Protein AF-A0A968KI40-F1 (afdb_monomer_lite)

Secondary structure (DSSP, 8-state):
-EEE--S-TT--GGGS-HHHHHHHHHHHHHHHHHHTTSTT--EEEEE---SGGGT---SS-EEEEEEESS--HHHHHHHHHHHHHHHHHSS---

Radius of gyration: 16.73 Å; chains: 1; bounding box: 36×30×42 Å

pLDDT: mean 94.38, std 3.91, range [81.31, 98.5]

Foldseek 3Di:
DKAALDPDFVDELVRDDPVSVVVSVVVVVVVCVVLVPDPQFDDKDKAFQADVVSVPPDSGYMIDIDTHSDDDPVVVVVVVVQVVCCVVPVDGPD

Structure (mmCIF, N/CA/C/O backbone):
data_AF-A0A968KI40-F1
#
_entry.id   AF-A0A968KI40-F1
#
loop_
_atom_site.group_PDB
_atom_site.id
_atom_site.type_symbol
_atom_site.label_atom_id
_atom_site.label_alt_id
_atom_site.label_comp_id
_atom_site.label_asym_id
_atom_site.label_entity_id
_atom_site.label_seq_id
_atom_site.pdbx_PDB_ins_code
_atom_site.Cartn_x
_atom_site.Cartn_y
_atom_site.Cartn_z
_atom_site.occupancy
_atom_site.B_iso_or_equiv
_atom_site.auth_seq_id
_atom_site.auth_comp_id
_atom_site.auth_asym_id
_atom_site.auth_atom_id
_atom_site.pdbx_PDB_model_num
ATOM 1 N N . GLU A 1 1 ? -2.889 -11.415 -4.375 1.00 94.12 1 GLU A N 1
ATOM 2 C CA . GLU A 1 1 ? -2.745 -11.065 -5.804 1.00 94.12 1 GLU A CA 1
ATOM 3 C C . GLU A 1 1 ? -1.430 -10.348 -6.034 1.00 94.12 1 GLU A C 1
ATOM 5 O O . GLU A 1 1 ? -0.893 -9.760 -5.098 1.00 94.12 1 GLU A O 1
ATOM 10 N N . VAL A 1 2 ? -0.928 -10.409 -7.264 1.00 95.00 2 VAL A N 1
ATOM 11 C CA . VAL A 1 2 ? 0.249 -9.664 -7.720 1.00 95.00 2 VAL A CA 1
ATOM 12 C C . VAL A 1 2 ? -0.223 -8.677 -8.781 1.00 95.00 2 VAL A C 1
ATOM 14 O O . VAL A 1 2 ? -0.967 -9.059 -9.682 1.00 95.00 2 VAL A O 1
ATOM 17 N N . ILE A 1 3 ? 0.188 -7.419 -8.657 1.00 94.44 3 ILE A N 1
ATOM 18 C CA . ILE A 1 3 ? -0.137 -6.339 -9.585 1.00 94.44 3 ILE A CA 1
ATOM 19 C C . ILE A 1 3 ? 1.160 -5.935 -10.275 1.00 94.44 3 ILE A C 1
ATOM 21 O O . ILE A 1 3 ? 2.077 -5.435 -9.626 1.00 94.44 3 ILE A O 1
ATOM 25 N N . ILE A 1 4 ? 1.237 -6.168 -11.581 1.00 93.94 4 ILE A N 1
ATOM 26 C CA . ILE A 1 4 ? 2.382 -5.761 -12.397 1.00 93.94 4 ILE A CA 1
ATOM 27 C C . ILE A 1 4 ? 2.278 -4.262 -12.682 1.00 93.94 4 ILE A C 1
ATOM 29 O O . ILE A 1 4 ? 1.216 -3.781 -13.076 1.00 93.94 4 ILE A O 1
ATOM 33 N N . GLU A 1 5 ? 3.360 -3.524 -12.445 1.00 94.06 5 GLU A N 1
ATOM 34 C CA . GLU A 1 5 ? 3.347 -2.053 -12.490 1.00 94.06 5 GLU A CA 1
ATOM 35 C C . GLU A 1 5 ? 3.597 -1.509 -13.892 1.00 94.06 5 GLU A C 1
ATOM 37 O O . GLU A 1 5 ? 3.061 -0.472 -14.280 1.00 94.06 5 GLU A O 1
ATOM 42 N N . THR A 1 6 ? 4.407 -2.224 -14.663 1.00 92.81 6 THR A N 1
ATOM 43 C CA . THR A 1 6 ? 4.811 -1.837 -16.008 1.00 92.81 6 THR A CA 1
ATOM 44 C C . THR A 1 6 ? 5.109 -3.086 -16.840 1.00 92.81 6 THR A C 1
ATOM 46 O O . THR A 1 6 ? 5.572 -4.081 -16.292 1.00 92.81 6 THR A O 1
ATOM 49 N N . PRO A 1 7 ? 4.860 -3.076 -18.163 1.00 92.06 7 PRO A N 1
ATOM 50 C CA . PRO A 1 7 ? 5.360 -4.127 -19.045 1.00 92.06 7 PRO A CA 1
ATOM 51 C C . PRO A 1 7 ? 6.886 -4.055 -19.263 1.00 92.06 7 PRO A C 1
ATOM 53 O O . PRO A 1 7 ? 7.484 -5.037 -19.702 1.00 92.06 7 PRO A O 1
ATOM 56 N N . GLU A 1 8 ? 7.533 -2.918 -18.985 1.00 93.00 8 GLU A N 1
ATOM 57 C CA . GLU A 1 8 ? 8.971 -2.729 -19.167 1.00 93.00 8 GLU A CA 1
ATOM 58 C C . GL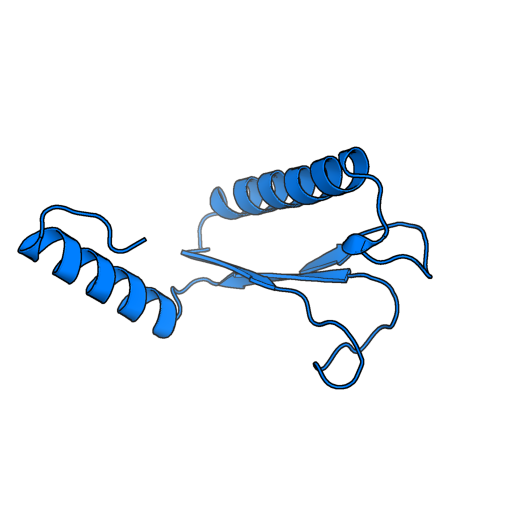U A 1 8 ? 9.760 -3.286 -17.975 1.00 93.00 8 GLU A C 1
ATOM 60 O O . GLU A 1 8 ? 9.714 -2.754 -16.872 1.00 93.00 8 GLU A O 1
ATOM 65 N N . HIS A 1 9 ? 10.554 -4.334 -18.206 1.00 91.94 9 HIS A N 1
ATOM 66 C CA . HIS A 1 9 ? 11.313 -4.984 -17.137 1.00 91.94 9 HIS A CA 1
ATOM 67 C C . HIS A 1 9 ? 12.295 -4.101 -16.347 1.00 91.94 9 HIS A C 1
ATOM 69 O O . HIS A 1 9 ? 12.321 -4.244 -15.127 1.00 91.94 9 HIS A O 1
ATOM 75 N N . PRO A 1 10 ? 13.087 -3.209 -16.974 1.00 89.50 10 PRO A N 1
ATOM 76 C CA . PRO A 1 10 ? 14.073 -2.410 -16.249 1.00 89.50 10 PRO A CA 1
ATOM 77 C C . PRO A 1 10 ? 13.483 -1.146 -15.607 1.00 89.50 10 PRO A C 1
ATOM 79 O O . PRO A 1 10 ? 14.237 -0.362 -15.038 1.00 89.50 10 PRO A O 1
ATOM 82 N N . MET A 1 11 ? 12.176 -0.898 -15.751 1.00 89.50 11 MET A N 1
ATOM 83 C CA . MET A 1 11 ? 11.531 0.295 -15.209 1.00 89.50 11 MET A CA 1
ATOM 84 C C . MET A 1 11 ? 10.805 -0.008 -13.906 1.00 89.50 11 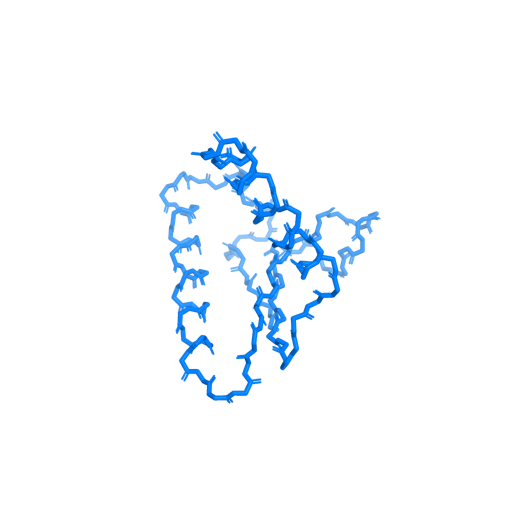MET A C 1
ATOM 86 O O . MET A 1 11 ? 10.239 -1.081 -13.709 1.00 89.50 11 MET A O 1
ATOM 90 N N . ASP A 1 12 ? 10.785 0.988 -13.033 1.00 90.44 12 ASP A N 1
ATOM 91 C CA . ASP A 1 12 ? 10.042 0.995 -11.787 1.00 90.44 12 ASP A CA 1
ATOM 92 C C . ASP A 1 12 ? 9.037 2.153 -11.766 1.00 90.44 12 ASP A C 1
ATOM 94 O O . ASP A 1 12 ? 9.050 3.037 -12.627 1.00 90.44 12 ASP A O 1
ATOM 98 N N . LEU A 1 13 ? 8.131 2.140 -10.784 1.00 89.19 13 LEU A N 1
ATOM 99 C CA . LEU A 1 13 ? 7.070 3.140 -10.685 1.00 89.19 13 LEU A CA 1
ATOM 100 C C . LEU A 1 13 ? 7.591 4.593 -10.705 1.00 89.19 13 LEU A C 1
ATOM 102 O O . LEU A 1 13 ? 7.018 5.384 -11.450 1.00 89.19 13 LEU A O 1
ATOM 106 N N . PRO A 1 14 ? 8.666 4.963 -9.971 1.00 90.06 14 PRO A N 1
ATOM 107 C CA . PRO A 1 14 ? 9.254 6.303 -10.045 1.00 90.06 14 PRO A CA 1
ATOM 108 C C . PRO A 1 14 ? 9.790 6.696 -11.428 1.00 90.06 14 PRO A C 1
ATOM 110 O O . PRO A 1 14 ? 9.776 7.881 -11.758 1.00 90.06 14 PRO A O 1
ATOM 113 N N . GLY A 1 15 ? 10.257 5.735 -12.231 1.00 90.38 15 GLY A N 1
ATOM 114 C CA . GLY A 1 15 ? 10.749 5.970 -13.590 1.00 90.38 15 GLY A CA 1
ATOM 115 C C . GLY A 1 15 ? 9.655 6.193 -14.641 1.00 90.38 15 GLY A C 1
ATOM 116 O O . GLY A 1 15 ? 9.955 6.615 -15.760 1.00 90.38 15 GLY A O 1
ATOM 117 N N . LEU A 1 16 ? 8.385 5.930 -14.316 1.00 92.25 16 LEU A N 1
ATOM 118 C CA . LEU A 1 16 ? 7.281 6.075 -15.264 1.00 92.25 16 LEU A CA 1
ATOM 119 C C . LEU A 1 16 ? 6.885 7.546 -15.497 1.00 92.25 16 LEU A C 1
ATOM 121 O O . LEU A 1 16 ? 6.975 8.381 -14.600 1.00 92.25 16 LEU A O 1
ATOM 125 N N . PRO A 1 17 ? 6.335 7.895 -16.673 1.00 95.19 17 PRO A N 1
ATOM 126 C CA . PRO A 1 17 ? 5.619 9.156 -16.839 1.00 95.19 17 PRO A CA 1
ATOM 127 C C . PRO A 1 17 ? 4.427 9.248 -15.875 1.00 95.19 17 PRO A C 1
ATOM 129 O O . PRO A 1 17 ? 3.726 8.260 -15.661 1.00 95.19 17 PRO A O 1
ATOM 132 N N . VAL A 1 18 ? 4.121 10.450 -15.374 1.00 95.69 18 VAL A N 1
ATOM 133 C CA . VAL A 1 18 ? 3.010 10.684 -14.424 1.00 95.69 18 VAL A CA 1
ATOM 134 C C . VAL A 1 18 ? 1.682 10.096 -14.915 1.00 95.69 18 VAL A C 1
ATOM 136 O O . VAL A 1 18 ? 0.972 9.471 -14.136 1.00 95.69 18 VAL A O 1
ATOM 139 N N . ALA A 1 19 ? 1.374 10.218 -16.210 1.00 95.94 19 ALA A N 1
ATOM 140 C CA . ALA A 1 19 ? 0.158 9.642 -16.792 1.00 95.94 19 ALA A CA 1
ATOM 141 C C . ALA A 1 19 ? 0.085 8.111 -16.622 1.00 95.94 19 ALA A C 1
ATOM 143 O O . ALA A 1 19 ? -0.969 7.564 -16.318 1.00 95.94 19 ALA A O 1
ATOM 144 N N . ARG A 1 20 ? 1.220 7.413 -16.751 1.00 94.06 20 ARG A N 1
ATOM 145 C CA . ARG A 1 20 ? 1.300 5.957 -16.563 1.00 94.06 20 ARG A CA 1
ATOM 146 C C . ARG A 1 20 ? 1.194 5.572 -15.090 1.00 94.06 20 ARG A C 1
ATOM 148 O O . ARG A 1 20 ? 0.559 4.570 -14.777 1.00 94.06 20 ARG A O 1
ATOM 155 N N . MET A 1 21 ? 1.760 6.379 -14.189 1.00 94.88 21 MET A N 1
ATOM 156 C CA . MET A 1 21 ? 1.545 6.195 -12.750 1.00 94.88 21 MET A CA 1
ATOM 157 C C . MET A 1 21 ? 0.066 6.374 -12.385 1.00 94.88 21 MET A C 1
ATOM 159 O O . MET A 1 21 ? -0.468 5.611 -11.584 1.00 94.88 21 MET A O 1
ATOM 163 N N . GLU A 1 22 ? -0.615 7.353 -12.984 1.00 96.06 22 GLU A N 1
ATOM 164 C CA . GLU A 1 22 ? -2.046 7.573 -12.765 1.00 96.06 22 GLU A CA 1
ATOM 165 C C . GLU A 1 22 ? -2.874 6.360 -13.208 1.00 96.06 22 GLU A C 1
ATOM 167 O O . GLU A 1 22 ? -3.707 5.880 -12.437 1.00 96.06 22 GLU A O 1
ATOM 172 N N . ASP A 1 23 ? -2.614 5.826 -14.405 1.00 94.50 23 ASP A N 1
ATOM 173 C CA . ASP A 1 23 ? -3.270 4.612 -14.909 1.00 94.50 23 ASP A CA 1
ATOM 174 C C . ASP A 1 23 ? -3.052 3.415 -13.967 1.00 94.50 23 ASP A C 1
ATOM 176 O O . ASP A 1 23 ? -3.974 2.638 -13.687 1.00 94.50 23 ASP A O 1
ATOM 180 N N . PHE A 1 24 ? -1.843 3.286 -13.418 1.00 94.25 24 PHE A N 1
ATOM 181 C CA . PHE A 1 24 ? -1.519 2.259 -12.436 1.00 94.25 24 PHE A CA 1
ATOM 182 C C . PHE A 1 24 ? -2.326 2.418 -11.136 1.00 94.25 24 PHE A C 1
ATOM 184 O O . PHE A 1 24 ? -3.003 1.480 -10.705 1.00 94.25 24 PHE A O 1
ATOM 191 N N . PHE A 1 25 ? -2.340 3.610 -10.530 1.00 95.19 25 PHE A N 1
ATOM 192 C CA . PHE A 1 25 ? -3.124 3.859 -9.313 1.00 95.19 25 PHE A CA 1
ATOM 193 C C . PHE A 1 25 ? -4.637 3.762 -9.552 1.00 95.19 25 PHE A C 1
ATOM 195 O O . PHE A 1 25 ? -5.393 3.369 -8.658 1.00 95.19 25 PHE A O 1
ATOM 202 N N . ARG A 1 26 ? -5.102 4.063 -10.767 1.00 96.56 26 ARG A N 1
ATOM 203 C CA . ARG A 1 26 ? -6.489 3.823 -11.173 1.00 96.56 26 ARG A CA 1
ATOM 204 C C . ARG A 1 26 ? -6.809 2.331 -11.174 1.00 96.56 26 ARG A C 1
ATOM 206 O O . ARG A 1 26 ? -7.818 1.939 -10.591 1.00 96.56 26 ARG A O 1
ATOM 213 N N . SER A 1 27 ? -5.912 1.509 -11.712 1.00 94.06 27 SER A N 1
ATOM 214 C CA . SER A 1 27 ? -6.040 0.046 -11.696 1.00 94.06 27 SER A CA 1
ATOM 215 C C . SER A 1 27 ? -6.097 -0.504 -10.263 1.00 94.06 27 SER A C 1
ATOM 217 O O . SER A 1 27 ? -6.926 -1.364 -9.959 1.00 94.06 27 SER A O 1
ATOM 219 N N . TRP A 1 28 ? -5.294 0.042 -9.338 1.00 95.19 28 TRP A N 1
ATOM 220 C CA . TRP A 1 28 ? -5.406 -0.272 -7.905 1.00 95.19 28 TRP A CA 1
ATOM 221 C C . TRP A 1 28 ? -6.788 0.047 -7.355 1.00 95.19 28 TRP A C 1
ATOM 223 O O . TRP A 1 28 ? -7.436 -0.817 -6.767 1.00 95.19 28 TRP A O 1
ATOM 233 N N . LYS A 1 29 ? -7.255 1.283 -7.552 1.00 96.25 29 LYS A N 1
ATOM 234 C CA . LYS A 1 29 ? -8.561 1.733 -7.064 1.00 96.25 29 LYS A CA 1
ATOM 235 C C . LYS A 1 29 ? -9.690 0.839 -7.575 1.00 96.25 29 LYS A C 1
ATOM 237 O O . LYS A 1 29 ? -10.573 0.470 -6.802 1.00 96.25 29 LYS A O 1
ATOM 242 N N . GLU A 1 30 ? -9.661 0.486 -8.856 1.00 96.62 30 GLU A N 1
ATOM 243 C CA . GLU A 1 30 ? -10.647 -0.404 -9.467 1.00 96.62 30 GLU A CA 1
ATOM 244 C C . GLU A 1 30 ? -10.618 -1.797 -8.834 1.00 96.62 30 GLU A C 1
ATOM 246 O O . GLU A 1 30 ? -11.678 -2.320 -8.475 1.00 96.62 30 GLU A O 1
ATOM 251 N N . ARG A 1 31 ? -9.427 -2.371 -8.610 1.00 96.38 31 ARG A N 1
ATOM 252 C CA . ARG A 1 31 ? -9.304 -3.697 -7.991 1.00 96.38 31 ARG A CA 1
ATOM 253 C C . ARG A 1 31 ? -9.745 -3.703 -6.530 1.00 96.38 31 ARG A C 1
ATOM 255 O O . ARG A 1 31 ? -10.499 -4.592 -6.138 1.00 96.38 31 ARG A O 1
ATOM 262 N N . ILE A 1 32 ? -9.358 -2.693 -5.750 1.00 96.25 32 ILE A N 1
ATOM 263 C CA . ILE A 1 32 ? -9.826 -2.506 -4.366 1.00 96.25 32 ILE A CA 1
ATOM 264 C C . ILE A 1 32 ? -11.351 -2.405 -4.343 1.00 96.25 32 ILE A C 1
ATOM 266 O O . ILE A 1 32 ? -12.005 -3.079 -3.553 1.00 96.25 32 ILE A O 1
ATOM 270 N N . GLY A 1 33 ? -11.930 -1.586 -5.226 1.00 96.25 33 GLY A N 1
ATOM 271 C CA . GLY A 1 33 ? -13.375 -1.402 -5.310 1.00 96.25 33 GLY A CA 1
ATOM 272 C C . GLY A 1 33 ? -14.122 -2.671 -5.725 1.00 96.25 33 GLY A C 1
ATOM 273 O O . GLY A 1 33 ? -15.236 -2.896 -5.257 1.00 96.25 33 GLY A O 1
ATOM 274 N N . ALA A 1 34 ? -13.526 -3.508 -6.578 1.00 96.12 34 ALA A N 1
ATOM 275 C CA . ALA A 1 34 ? -14.080 -4.811 -6.931 1.00 96.12 34 ALA A CA 1
ATOM 276 C C .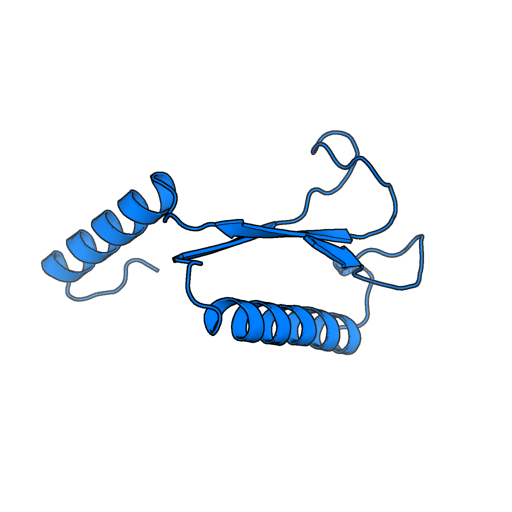 ALA A 1 34 ? -14.109 -5.753 -5.719 1.00 96.12 34 ALA A C 1
ATOM 278 O O . ALA A 1 34 ? -15.184 -6.229 -5.362 1.00 96.12 34 ALA A O 1
ATOM 279 N N . LEU A 1 35 ? -12.970 -5.928 -5.045 1.00 96.06 35 LEU A N 1
ATOM 280 C CA . LEU A 1 35 ? -12.847 -6.792 -3.866 1.00 96.06 35 LEU A CA 1
ATOM 281 C C . LEU A 1 35 ? -13.690 -6.295 -2.684 1.00 96.06 35 LEU A C 1
ATOM 283 O O . LEU A 1 35 ? -14.265 -7.092 -1.953 1.00 96.06 35 LEU A O 1
ATOM 287 N N . GLY A 1 36 ? -13.825 -4.979 -2.511 1.00 94.31 36 GLY A N 1
ATOM 288 C CA . GLY A 1 36 ? -14.645 -4.386 -1.452 1.00 94.31 36 GLY A CA 1
ATOM 289 C C . GLY A 1 36 ? -16.152 -4.621 -1.611 1.00 94.31 36 GLY A C 1
ATOM 290 O O . GLY A 1 36 ? -16.899 -4.411 -0.658 1.00 94.31 36 GLY A O 1
ATOM 291 N N . ARG A 1 37 ? -16.615 -5.049 -2.795 1.00 94.94 37 ARG A N 1
ATOM 292 C CA . ARG A 1 37 ? -18.010 -5.467 -3.026 1.00 94.94 37 ARG A CA 1
ATOM 293 C C . ARG A 1 37 ? -18.240 -6.954 -2.753 1.00 94.94 37 ARG A C 1
ATOM 295 O O . ARG A 1 37 ? -19.393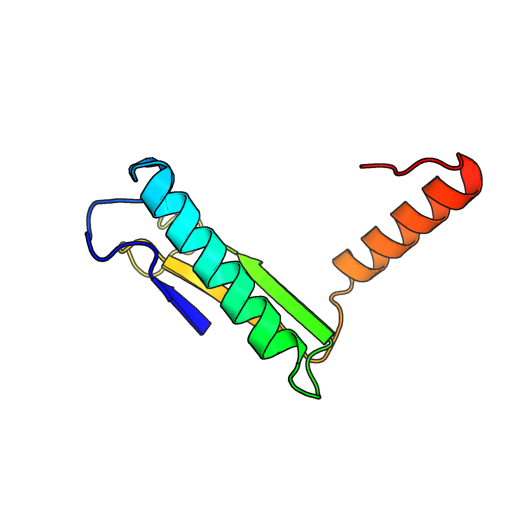 -7.377 -2.702 1.00 94.94 37 ARG A O 1
ATOM 302 N N . GLU A 1 38 ? -17.181 -7.745 -2.603 1.00 94.38 38 GLU A N 1
ATOM 303 C CA . GLU A 1 38 ? -17.288 -9.174 -2.324 1.00 94.38 38 GLU A CA 1
ATOM 304 C C . GLU A 1 38 ? -17.582 -9.411 -0.837 1.00 94.38 38 GLU A C 1
ATOM 306 O O . GLU A 1 38 ? -16.956 -8.832 0.055 1.00 94.38 38 GLU A O 1
ATOM 311 N N . ALA A 1 39 ? -18.556 -10.277 -0.553 1.00 83.44 39 ALA A N 1
ATOM 312 C CA . ALA A 1 39 ? -18.870 -10.652 0.817 1.00 83.44 39 ALA A CA 1
ATOM 313 C C . ALA A 1 39 ? -17.726 -11.491 1.404 1.00 83.44 39 ALA A C 1
ATOM 315 O O . ALA A 1 39 ? -17.294 -12.471 0.804 1.00 83.44 39 ALA A O 1
ATOM 316 N N . GLY A 1 40 ? -17.268 -11.130 2.602 1.00 93.19 40 GLY A N 1
ATOM 317 C CA . GLY A 1 40 ? -16.275 -11.905 3.350 1.00 93.19 40 GLY A CA 1
ATOM 318 C C . GLY A 1 40 ? -14.922 -11.223 3.509 1.00 93.19 40 GLY A C 1
ATOM 319 O O . GLY A 1 40 ? -14.196 -11.594 4.424 1.00 93.19 40 GLY A O 1
ATOM 320 N N . PHE A 1 41 ? -14.604 -10.191 2.724 1.00 96.44 41 PHE A N 1
ATOM 321 C CA . PHE A 1 41 ? -13.425 -9.362 2.976 1.00 96.44 41 PHE A CA 1
ATOM 322 C C . PHE A 1 41 ? -13.761 -8.188 3.895 1.00 96.44 41 PHE A C 1
ATOM 324 O O . PHE A 1 41 ? -14.793 -7.532 3.763 1.00 96.44 41 PHE A O 1
ATOM 331 N N . ARG A 1 42 ? -12.872 -7.924 4.853 1.00 95.62 42 ARG A N 1
ATOM 332 C CA . ARG A 1 42 ? -12.987 -6.823 5.820 1.00 95.62 42 ARG A CA 1
ATOM 333 C C . ARG A 1 42 ? -11.860 -5.808 5.710 1.00 95.62 42 ARG A C 1
ATOM 335 O O . ARG A 1 42 ? -12.027 -4.683 6.170 1.00 95.62 42 ARG A O 1
ATOM 342 N N . TYR A 1 43 ? -10.731 -6.198 5.126 1.00 97.00 43 TYR A N 1
ATOM 343 C CA . TYR A 1 43 ? -9.582 -5.326 4.933 1.00 97.00 43 TYR A CA 1
ATOM 344 C C . TYR A 1 43 ? -8.828 -5.707 3.660 1.00 97.00 43 TYR A C 1
ATOM 346 O O . TYR A 1 43 ? -8.692 -6.888 3.347 1.00 97.00 43 TYR A O 1
ATOM 354 N N . ILE A 1 44 ? -8.329 -4.709 2.935 1.00 97.19 44 ILE A N 1
ATOM 355 C CA . ILE A 1 44 ? -7.490 -4.900 1.751 1.00 97.19 44 ILE A CA 1
ATOM 356 C C . ILE A 1 44 ? -6.149 -4.239 2.046 1.00 97.19 44 ILE A C 1
ATOM 358 O O . ILE A 1 44 ? -6.077 -3.025 2.219 1.00 97.19 44 ILE A O 1
ATOM 362 N N . LEU A 1 45 ? -5.097 -5.049 2.118 1.00 96.44 45 LEU A N 1
ATOM 363 C CA . LEU A 1 45 ? -3.723 -4.597 2.276 1.00 96.44 45 LEU A CA 1
ATOM 364 C C . LEU A 1 45 ? -3.056 -4.557 0.902 1.00 96.44 45 LEU A C 1
ATOM 366 O O . LEU A 1 45 ? -2.967 -5.590 0.242 1.00 96.44 45 LEU A O 1
ATOM 370 N N . ILE A 1 46 ? -2.558 -3.394 0.494 1.00 96.06 46 ILE A N 1
ATOM 371 C CA . ILE A 1 46 ? -1.690 -3.256 -0.679 1.00 96.06 46 ILE A CA 1
ATOM 372 C C . ILE A 1 46 ? -0.331 -2.766 -0.211 1.00 96.06 46 ILE A C 1
ATOM 374 O O . ILE A 1 46 ? -0.249 -1.827 0.579 1.00 96.06 46 ILE A O 1
ATOM 378 N N . PHE A 1 47 ? 0.724 -3.410 -0.691 1.00 95.00 47 PHE A N 1
ATOM 379 C CA . PHE A 1 47 ? 2.098 -3.054 -0.369 1.00 95.00 47 PHE A CA 1
ATOM 380 C C . PHE A 1 47 ? 3.034 -3.408 -1.526 1.00 95.00 47 PHE A C 1
ATOM 382 O O . PHE A 1 47 ? 2.695 -4.194 -2.412 1.00 95.00 47 PHE A O 1
ATOM 389 N N . LYS A 1 48 ? 4.228 -2.821 -1.503 1.00 92.88 48 LYS A N 1
ATOM 390 C CA . LYS A 1 48 ? 5.294 -3.060 -2.472 1.00 92.88 48 LYS A CA 1
ATOM 391 C C . LYS A 1 48 ? 6.580 -3.348 -1.712 1.00 92.88 48 LYS A C 1
ATOM 393 O O . LYS A 1 48 ? 7.005 -2.525 -0.905 1.00 92.88 48 LYS A O 1
ATOM 398 N N . ASN A 1 49 ? 7.217 -4.470 -2.024 1.00 93.38 49 ASN A N 1
ATOM 399 C CA . ASN A 1 49 ? 8.598 -4.722 -1.630 1.00 93.38 49 ASN A CA 1
ATOM 400 C C . ASN A 1 49 ? 9.500 -4.280 -2.785 1.00 93.38 49 ASN A C 1
ATOM 402 O O . ASN A 1 49 ? 9.284 -4.693 -3.923 1.00 93.38 49 ASN A O 1
ATOM 406 N N . TYR A 1 50 ? 10.487 -3.427 -2.511 1.00 90.62 50 TYR A N 1
ATOM 407 C CA . TYR A 1 50 ? 11.421 -2.943 -3.529 1.00 90.62 50 TYR A CA 1
ATOM 408 C C . TYR A 1 50 ? 12.857 -3.348 -3.193 1.00 90.62 50 TYR A C 1
ATOM 410 O O . TYR A 1 50 ? 13.366 -3.016 -2.121 1.00 90.62 50 TYR A O 1
ATOM 418 N N . GLY A 1 51 ? 13.499 -4.049 -4.129 1.00 87.25 51 GLY A N 1
ATOM 419 C CA . GLY A 1 51 ? 14.843 -4.601 -3.975 1.00 87.25 51 GLY A CA 1
ATOM 420 C C . GLY A 1 51 ? 14.902 -5.872 -3.119 1.00 87.25 51 GLY A C 1
ATOM 421 O O . GLY A 1 51 ? 14.067 -6.105 -2.241 1.00 87.25 51 GLY A O 1
ATOM 422 N N . GLU A 1 52 ? 15.927 -6.686 -3.371 1.00 85.00 52 GLU A N 1
ATOM 423 C CA . GLU A 1 52 ? 16.185 -7.950 -2.668 1.00 85.00 52 GLU A CA 1
ATOM 424 C C . GLU A 1 52 ? 16.227 -7.798 -1.131 1.00 85.00 52 GLU A C 1
ATOM 426 O O . GLU A 1 52 ? 15.566 -8.591 -0.454 1.00 85.00 52 GLU A O 1
ATOM 431 N N . PRO A 1 53 ? 16.865 -6.758 -0.540 1.00 90.44 53 PRO A N 1
ATOM 432 C CA . PRO A 1 53 ? 16.903 -6.608 0.919 1.00 90.44 53 PRO A CA 1
ATOM 433 C C . PRO A 1 53 ? 15.523 -6.422 1.567 1.00 90.44 53 PRO A C 1
ATOM 435 O O . PRO A 1 53 ? 15.358 -6.705 2.751 1.00 90.44 53 PRO A O 1
ATOM 438 N N . SER A 1 54 ? 14.530 -5.967 0.798 1.00 85.56 54 SER A N 1
ATOM 439 C CA . SER A 1 54 ? 13.149 -5.767 1.253 1.00 85.56 54 SER A CA 1
ATOM 440 C C . SER A 1 54 ? 12.280 -7.021 1.078 1.00 85.56 54 SER A C 1
ATOM 442 O O . SER A 1 54 ? 11.064 -6.953 1.246 1.00 85.56 54 SER A O 1
ATOM 444 N N . GLY A 1 55 ? 12.870 -8.158 0.691 1.00 81.31 55 GLY A N 1
ATOM 445 C CA . GLY A 1 55 ? 12.146 -9.403 0.428 1.00 81.31 55 GLY A CA 1
ATOM 446 C C . GLY A 1 55 ? 11.446 -9.445 -0.933 1.00 81.31 55 GLY A C 1
ATOM 447 O O . GLY A 1 55 ? 10.491 -10.207 -1.106 1.00 81.31 55 GLY A O 1
ATOM 448 N N . ALA A 1 56 ? 11.875 -8.629 -1.902 1.00 83.31 56 ALA A N 1
ATOM 449 C CA . ALA A 1 56 ? 11.415 -8.768 -3.281 1.00 83.31 56 ALA A CA 1
ATOM 450 C C . ALA A 1 56 ? 12.013 -10.047 -3.890 1.00 83.31 56 ALA A C 1
ATOM 452 O O . ALA A 1 56 ? 13.226 -10.171 -4.023 1.00 83.31 56 ALA A O 1
ATOM 453 N N . SER A 1 57 ? 11.153 -11.003 -4.246 1.00 82.19 57 SER A N 1
ATOM 454 C CA . SER A 1 57 ? 11.571 -12.280 -4.853 1.00 82.19 57 SER A CA 1
ATOM 455 C C . SER A 1 57 ? 11.749 -12.207 -6.372 1.00 82.19 57 SER A C 1
ATOM 457 O O . SER A 1 57 ? 12.340 -13.106 -6.964 1.00 82.19 57 SER A O 1
ATOM 459 N N . LEU A 1 58 ? 11.230 -11.151 -7.004 1.00 87.75 58 LEU A N 1
ATOM 460 C CA . LEU A 1 58 ? 11.311 -10.899 -8.440 1.00 87.75 58 LEU A CA 1
ATOM 461 C C . LEU A 1 58 ? 11.866 -9.494 -8.673 1.00 87.75 58 LEU A C 1
ATOM 463 O O . LEU A 1 58 ? 11.430 -8.549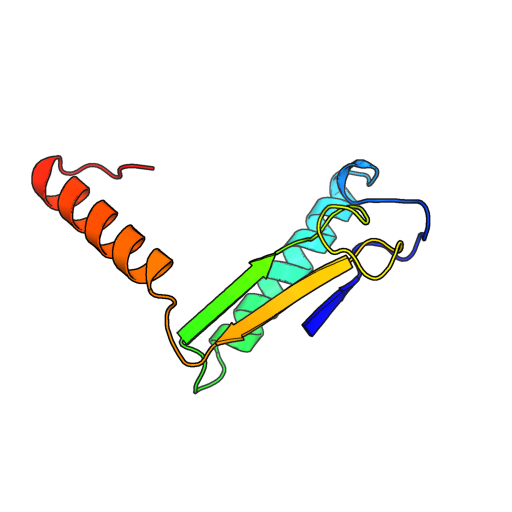 -8.014 1.00 87.75 58 LEU A O 1
ATOM 467 N N . GLU A 1 59 ? 12.771 -9.362 -9.643 1.00 88.69 59 GLU A N 1
ATOM 468 C CA . GLU A 1 59 ? 13.340 -8.067 -10.049 1.00 88.69 59 GLU A CA 1
ATOM 469 C C . GLU A 1 59 ? 12.311 -7.179 -10.756 1.00 88.69 59 GLU A C 1
ATOM 471 O O . GLU A 1 59 ? 12.316 -5.961 -10.597 1.00 88.69 59 GLU A O 1
ATOM 476 N N . HIS A 1 60 ? 11.399 -7.793 -11.513 1.00 93.75 60 HIS A N 1
ATOM 477 C CA . HIS A 1 60 ? 10.379 -7.069 -12.260 1.00 93.75 60 HIS A CA 1
ATOM 478 C C . HIS A 1 60 ? 9.455 -6.274 -11.331 1.00 93.75 60 HIS A C 1
ATOM 480 O O . HIS A 1 60 ? 8.967 -6.812 -10.334 1.00 93.75 60 HIS A O 1
ATOM 486 N N . ALA A 1 61 ? 9.158 -5.020 -11.680 1.00 94.00 61 ALA A N 1
ATOM 487 C CA . ALA A 1 61 ? 8.364 -4.130 -10.843 1.00 94.00 61 ALA A CA 1
ATOM 488 C C . ALA A 1 61 ? 6.932 -4.651 -10.625 1.00 94.00 61 ALA A C 1
ATOM 490 O O . ALA A 1 61 ? 6.101 -4.716 -11.536 1.00 94.00 61 ALA A O 1
ATOM 491 N N . HIS A 1 62 ? 6.638 -5.003 -9.376 1.00 94.38 62 HIS A N 1
ATOM 492 C CA . HIS A 1 62 ? 5.332 -5.488 -8.961 1.00 94.38 62 HIS A CA 1
ATOM 493 C C . HIS A 1 62 ? 4.974 -4.988 -7.564 1.00 94.38 62 HIS A C 1
ATOM 495 O O . HIS A 1 62 ? 5.838 -4.696 -6.735 1.00 94.38 62 HIS A O 1
ATOM 501 N N . SER A 1 63 ? 3.674 -4.948 -7.316 1.00 95.12 63 SER A N 1
ATOM 502 C CA . SER A 1 63 ? 3.063 -4.730 -6.014 1.00 95.12 63 SER A CA 1
ATOM 503 C C . SER A 1 63 ? 2.200 -5.932 -5.643 1.00 95.12 63 SER A C 1
ATOM 505 O O . SER A 1 63 ? 1.840 -6.756 -6.487 1.00 95.12 63 SER A O 1
ATOM 507 N N . GLN A 1 64 ? 1.865 -6.057 -4.367 1.00 95.62 64 GLN A N 1
ATOM 508 C CA . GLN A 1 64 ? 1.085 -7.168 -3.839 1.00 95.62 64 GLN A CA 1
ATOM 509 C C . GLN A 1 64 ? -0.179 -6.654 -3.162 1.00 95.62 64 GLN A C 1
ATOM 511 O O . GLN A 1 64 ? -0.181 -5.613 -2.508 1.00 95.62 64 GLN A O 1
ATOM 516 N N . LEU A 1 65 ? -1.260 -7.416 -3.316 1.00 96.94 65 LEU A N 1
ATOM 517 C CA . LEU A 1 65 ? -2.548 -7.150 -2.688 1.00 96.94 65 LEU A CA 1
ATOM 518 C C . LEU A 1 65 ? -3.000 -8.388 -1.919 1.00 96.94 65 LEU A C 1
ATOM 520 O O . LEU A 1 65 ? -3.048 -9.489 -2.473 1.00 96.94 65 LEU A O 1
ATOM 524 N N . ILE A 1 66 ? -3.383 -8.208 -0.659 1.00 96.56 66 ILE A N 1
ATOM 525 C CA . ILE A 1 66 ? -3.955 -9.250 0.193 1.00 96.56 66 ILE A CA 1
ATOM 526 C C . ILE A 1 66 ? -5.324 -8.779 0.686 1.00 96.56 66 ILE A C 1
ATOM 528 O O . ILE A 1 66 ? -5.430 -7.769 1.379 1.00 96.56 66 ILE A O 1
ATOM 532 N N . ALA A 1 67 ? -6.372 -9.526 0.342 1.00 97.00 67 ALA A N 1
ATOM 533 C CA . ALA A 1 67 ? -7.710 -9.328 0.884 1.00 97.00 67 ALA A CA 1
ATOM 534 C C . ALA A 1 67 ? -7.901 -10.247 2.098 1.00 97.00 67 ALA A C 1
ATOM 536 O O . ALA A 1 67 ? -7.706 -11.459 2.009 1.00 97.00 67 ALA A O 1
ATOM 537 N N . LEU A 1 68 ? -8.243 -9.664 3.244 1.00 97.06 68 LEU A N 1
ATOM 538 C CA . LEU A 1 68 ? -8.333 -10.353 4.527 1.00 97.06 68 LEU A CA 1
ATOM 539 C C . LEU A 1 68 ? -9.782 -10.380 5.024 1.00 97.06 68 LEU A C 1
ATOM 541 O O . LEU A 1 68 ? -10.472 -9.359 4.946 1.00 97.06 68 LEU A O 1
ATOM 545 N N . PRO A 1 69 ? -10.248 -11.498 5.611 1.00 96.81 69 PRO A N 1
ATOM 546 C CA . PRO A 1 69 ? -11.572 -11.578 6.228 1.00 96.81 69 PRO A CA 1
ATOM 547 C C . PRO A 1 69 ? -11.640 -10.927 7.618 1.00 96.81 69 PRO A C 1
ATOM 549 O O . PRO A 1 69 ? -12.685 -10.916 8.267 1.00 96.81 69 PRO A O 1
ATOM 552 N N . ILE A 1 70 ? -10.526 -10.368 8.087 1.00 97.00 70 ILE A N 1
ATOM 553 C CA . ILE A 1 70 ? -10.380 -9.699 9.379 1.00 97.00 70 ILE A CA 1
ATOM 554 C C . ILE A 1 70 ? -9.688 -8.348 9.192 1.00 97.00 70 ILE A C 1
ATOM 556 O O . ILE A 1 70 ? -8.999 -8.129 8.197 1.00 97.00 70 ILE A O 1
ATOM 56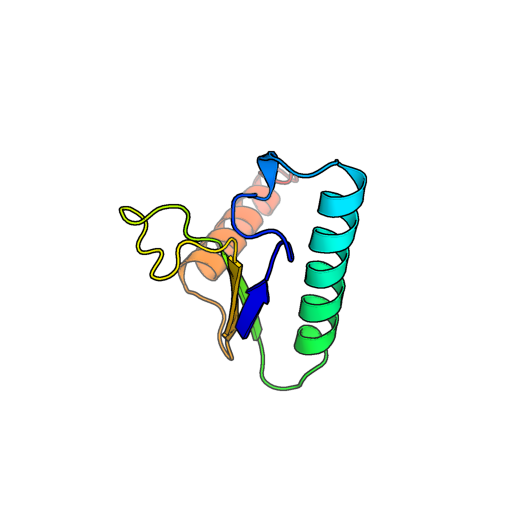0 N N . ILE A 1 71 ? -9.865 -7.451 10.161 1.00 97.25 71 ILE A N 1
ATOM 561 C CA . ILE A 1 71 ? -9.097 -6.205 10.238 1.00 97.25 71 ILE A CA 1
ATOM 562 C C . ILE A 1 71 ? -7.824 -6.510 11.043 1.00 97.25 71 ILE A C 1
ATOM 564 O O . ILE A 1 71 ? -7.954 -7.063 12.137 1.00 97.25 71 ILE A O 1
ATOM 568 N N . PRO A 1 72 ? -6.618 -6.188 10.539 1.00 97.81 72 PRO A N 1
ATOM 569 C CA . PRO A 1 72 ? -5.384 -6.344 11.305 1.00 97.81 72 PRO A CA 1
ATOM 570 C C . PRO A 1 72 ? -5.416 -5.569 12.631 1.00 97.81 72 PRO A C 1
ATOM 572 O O . PRO A 1 72 ? -6.040 -4.509 12.728 1.00 97.81 72 PRO A O 1
ATOM 575 N N . GLU A 1 73 ? -4.716 -6.078 13.645 1.00 97.69 73 GLU A N 1
ATOM 576 C CA . GLU A 1 73 ? -4.674 -5.471 14.984 1.00 97.69 73 GLU A CA 1
ATOM 577 C C . GLU A 1 73 ? -4.136 -4.038 14.940 1.00 97.69 73 GLU A C 1
ATOM 579 O O . GLU A 1 73 ? -4.824 -3.124 15.381 1.00 97.69 73 GLU A O 1
ATOM 584 N N . LEU A 1 74 ? -3.000 -3.823 14.268 1.00 97.56 74 LEU A N 1
ATOM 585 C CA . LEU A 1 74 ? -2.384 -2.501 14.119 1.00 97.56 74 LEU A CA 1
ATOM 586 C C . LEU A 1 74 ? -3.347 -1.456 13.524 1.00 97.56 74 LEU A C 1
ATOM 588 O O . LEU A 1 74 ? -3.425 -0.330 14.002 1.00 97.56 74 LEU A O 1
ATOM 592 N N . VAL A 1 75 ? -4.130 -1.843 12.512 1.00 97.75 75 VAL A N 1
ATOM 593 C CA . VAL A 1 75 ? -5.137 -0.965 11.889 1.00 97.75 75 VAL A CA 1
ATOM 594 C C . VAL A 1 75 ? -6.286 -0.680 12.859 1.00 97.75 75 VAL A C 1
ATOM 596 O O . VAL A 1 75 ? -6.812 0.430 12.915 1.00 97.75 75 VAL A O 1
ATOM 599 N N . SER A 1 76 ? -6.693 -1.681 13.640 1.00 97.81 76 SER A N 1
ATOM 600 C CA . SER A 1 76 ? -7.744 -1.518 14.647 1.00 97.81 76 SER A CA 1
ATOM 601 C C . SER A 1 76 ? -7.310 -0.551 15.753 1.00 97.81 76 SER A C 1
ATOM 603 O O . SER A 1 76 ? -8.094 0.312 16.155 1.00 97.81 76 SER A O 1
ATOM 605 N N . GLU A 1 77 ? -6.060 -0.657 16.204 1.00 98.19 77 GLU A N 1
ATOM 606 C CA . GLU A 1 77 ? -5.446 0.257 17.170 1.00 98.19 77 GLU A CA 1
ATOM 607 C C . GLU A 1 77 ? -5.326 1.678 16.610 1.00 98.19 77 GLU A C 1
ATOM 609 O O . GLU A 1 77 ? -5.697 2.639 17.288 1.00 98.19 77 GLU A O 1
ATOM 614 N N . GLU A 1 78 ? -4.890 1.818 15.356 1.00 98.06 78 GLU A N 1
ATOM 615 C CA . GLU A 1 78 ? -4.784 3.102 14.662 1.00 98.06 78 GLU A CA 1
ATOM 616 C C . GLU A 1 78 ? -6.141 3.823 14.593 1.00 98.06 78 GLU A C 1
ATOM 618 O O . GLU A 1 78 ? -6.264 4.983 15.001 1.00 98.06 78 GLU A O 1
ATOM 623 N N . ILE A 1 79 ? -7.200 3.120 14.173 1.00 97.50 79 ILE A N 1
ATOM 624 C CA . ILE A 1 79 ? -8.567 3.664 14.121 1.00 97.50 79 ILE A CA 1
ATOM 625 C C . ILE A 1 79 ? -9.055 4.059 15.522 1.00 97.50 79 ILE A C 1
ATOM 627 O O . ILE A 1 79 ? -9.677 5.116 15.691 1.00 97.50 79 ILE A O 1
ATOM 631 N N . ALA A 1 80 ? -8.792 3.232 16.539 1.00 98.12 80 ALA A N 1
ATOM 632 C CA . ALA A 1 80 ? -9.175 3.525 17.917 1.00 98.12 80 ALA A CA 1
ATOM 633 C C . ALA A 1 80 ? -8.463 4.781 18.450 1.00 98.12 80 ALA A C 1
ATOM 635 O O . ALA A 1 80 ? -9.108 5.653 19.044 1.00 98.12 80 ALA A O 1
ATOM 636 N N . GLY A 1 81 ? -7.162 4.913 18.180 1.00 98.31 81 GLY A N 1
ATOM 637 C CA . GLY A 1 81 ? -6.354 6.078 18.534 1.00 98.31 81 GLY A CA 1
ATOM 638 C C . GLY A 1 81 ? -6.828 7.353 17.837 1.00 98.31 81 GLY A C 1
ATOM 639 O O . GLY A 1 81 ? -7.069 8.368 18.499 1.00 98.31 81 GLY A O 1
ATOM 640 N N . ALA A 1 82 ? -7.057 7.292 16.522 1.00 98.25 82 ALA A N 1
ATOM 641 C CA . ALA A 1 82 ? -7.580 8.412 15.741 1.00 98.25 82 ALA A CA 1
ATOM 642 C C . ALA A 1 82 ? -8.960 8.866 16.249 1.00 98.25 82 ALA A C 1
ATOM 644 O O . ALA A 1 82 ? -9.212 10.064 16.421 1.00 98.25 82 ALA A O 1
ATOM 645 N N . ARG A 1 83 ? -9.844 7.915 16.583 1.00 98.25 83 ARG A N 1
ATOM 646 C CA . ARG A 1 83 ? -11.161 8.204 17.171 1.00 98.25 83 ARG A CA 1
ATOM 647 C C . ARG A 1 83 ? -11.042 8.882 18.534 1.00 98.25 83 ARG A C 1
ATOM 649 O O . ARG A 1 83 ? -11.763 9.848 18.789 1.00 98.25 83 ARG A O 1
ATOM 656 N N . LEU A 1 84 ? -10.146 8.405 19.396 1.00 98.44 84 LEU A N 1
ATOM 657 C CA . LEU A 1 84 ? -9.905 9.001 20.710 1.00 98.44 84 LEU A CA 1
ATOM 658 C C . LEU A 1 84 ? -9.373 10.435 20.586 1.00 98.44 84 LEU A C 1
ATOM 660 O O . LEU A 1 84 ? -9.830 11.321 21.311 1.00 98.44 84 LEU A O 1
ATOM 664 N N . HIS A 1 85 ? -8.442 10.680 19.658 1.00 98.50 85 HIS A N 1
ATOM 665 C CA . HIS A 1 85 ? -7.936 12.023 19.381 1.00 98.50 85 HIS A CA 1
ATOM 666 C C . HIS A 1 85 ? -9.073 12.952 18.942 1.00 98.50 85 HIS A C 1
ATOM 668 O O . HIS A 1 85 ? -9.290 13.990 19.566 1.00 98.50 85 HIS A O 1
ATOM 674 N N . HIS A 1 86 ? -9.866 12.542 17.947 1.00 98.50 86 HIS A N 1
ATOM 675 C CA . HIS A 1 86 ? -10.985 13.341 17.448 1.00 98.50 86 HIS A CA 1
ATOM 676 C C . HIS A 1 86 ? -12.034 13.643 18.529 1.00 98.50 86 HIS A C 1
ATOM 678 O O . HIS A 1 86 ? -12.574 14.746 18.582 1.00 98.50 86 HIS A O 1
ATOM 684 N N . GLN A 1 87 ? -12.312 12.707 19.439 1.00 98.44 87 GLN A N 1
ATOM 685 C CA . GLN A 1 87 ? -13.223 12.958 20.563 1.00 98.44 87 GLN A CA 1
ATOM 686 C C . GLN A 1 87 ? -12.705 14.046 21.514 1.00 98.44 87 GLN A C 1
ATOM 688 O O . GLN A 1 87 ? -13.505 14.831 22.024 1.00 98.44 87 GLN A O 1
ATOM 693 N N . LYS A 1 88 ? -11.385 14.111 21.728 1.00 98.44 88 LYS A N 1
ATOM 694 C CA . LYS A 1 88 ? -10.740 15.092 22.613 1.00 98.44 88 LYS A CA 1
ATOM 695 C C . LYS A 1 88 ? -10.570 16.462 21.958 1.00 98.44 88 LYS A C 1
ATOM 697 O O . LYS A 1 88 ? -10.789 17.475 22.611 1.00 98.44 88 LYS A O 1
ATOM 702 N N . THR A 1 89 ? -10.167 16.501 20.689 1.00 98.31 89 THR A N 1
ATOM 703 C CA . THR A 1 89 ? -9.736 17.739 20.012 1.00 98.31 89 THR A CA 1
ATOM 704 C C . THR A 1 89 ? -10.742 18.263 18.993 1.00 98.31 89 THR A C 1
ATOM 706 O O . THR A 1 89 ? -10.615 19.402 18.547 1.00 98.31 89 THR A O 1
ATOM 709 N N . ARG A 1 90 ? -11.734 17.443 18.610 1.00 97.88 90 ARG A N 1
ATOM 710 C CA . ARG A 1 90 ? -12.645 17.683 17.474 1.00 97.88 90 ARG A CA 1
ATOM 711 C C . ARG A 1 90 ? -11.913 17.881 16.143 1.00 97.88 90 ARG A C 1
ATOM 713 O O . ARG A 1 90 ? -12.446 18.517 15.238 1.00 97.88 90 ARG A O 1
ATOM 720 N N . ARG A 1 91 ? -10.692 17.355 16.018 1.00 97.56 91 ARG A N 1
ATOM 721 C CA . ARG A 1 91 ? -9.877 17.411 14.799 1.00 97.56 91 ARG A CA 1
ATOM 722 C C . ARG A 1 91 ? -9.396 16.020 14.411 1.00 97.56 91 ARG A C 1
ATOM 724 O O . ARG A 1 91 ? -9.280 15.141 15.262 1.00 97.56 91 ARG A O 1
ATOM 731 N N . CYS A 1 92 ? -9.162 15.819 13.119 1.00 97.00 92 CYS A N 1
ATOM 732 C CA . CYS A 1 92 ? -8.444 14.648 12.631 1.00 97.00 92 CYS A CA 1
ATOM 733 C C . CYS A 1 92 ? -6.968 14.761 13.042 1.00 97.00 92 CYS A C 1
ATOM 735 O O . CYS A 1 92 ? -6.438 15.870 13.100 1.00 97.00 92 CYS A O 1
ATOM 737 N N . ILE A 1 93 ? -6.336 13.631 13.369 1.00 96.94 93 ILE A N 1
ATOM 738 C CA . ILE A 1 93 ? -4.899 13.586 13.685 1.00 96.94 93 ILE A CA 1
ATOM 739 C C . ILE A 1 93 ? -4.019 13.554 12.420 1.00 96.94 93 ILE A C 1
ATOM 741 O O . ILE A 1 93 ? -2.843 13.894 12.502 1.00 96.94 93 ILE A O 1
ATOM 745 N N . TYR A 1 94 ? -4.603 13.177 11.279 1.00 94.69 94 TYR A N 1
ATOM 746 C CA . TYR A 1 94 ? -3.999 13.208 9.943 1.00 94.69 94 TYR A CA 1
ATOM 747 C C . TYR A 1 94 ? -4.429 14.448 9.164 1.00 94.69 94 TYR A C 1
ATOM 749 O O . TYR A 1 94 ? -5.584 14.895 9.387 1.00 94.69 94 TYR A O 1
#

Sequence (94 aa):
EVIIETPEHPMDLPGLPVARMEDFFRSWKERIGALGREAGFRYILIFKNYGEPSGASLEHAHSQLIALPIIPELVSEEIAGARLHHQKTRRCIY